Protein AF-A0A6P1YT64-F1 (afdb_monomer)

Secondary structure (DSSP, 8-state):
--HHHHHHHHHHHHHHHHHHHHTT-TTHHHHHHHHHHHHHHHHHHHHHHHHHHHHTT-GGGSHHHHHHHHHHHHHHHHHHHT-

Nearest PDB structures (foldseek):
  7dr6-assembly1_C  TM=5.470E-01  e=8.108E+00  Homo sapiens

Structure (mmCIF, N/CA/C/O backbone):
data_AF-A0A6P1YT64-F1
#
_entry.id   AF-A0A6P1YT64-F1
#
loop_
_atom_site.group_PDB
_atom_site.id
_atom_site.type_symbol
_atom_site.label_atom_id
_atom_site.label_alt_id
_atom_site.label_comp_id
_atom_site.label_asym_id
_atom_site.label_entity_id
_atom_site.label_seq_id
_atom_site.pdbx_PDB_ins_code
_atom_site.Cartn_x
_atom_site.Cartn_y
_atom_site.Cartn_z
_atom_site.occupancy
_atom_site.B_iso_or_equiv
_atom_site.auth_seq_id
_atom_site.auth_comp_id
_atom_site.auth_asym_id
_atom_site.auth_atom_id
_atom_site.pdbx_PDB_model_num
ATOM 1 N N . MET A 1 1 ? -15.289 -2.650 -0.389 1.00 67.12 1 MET A N 1
ATOM 2 C CA . MET A 1 1 ? -14.338 -3.475 -1.177 1.00 67.12 1 MET A CA 1
ATOM 3 C C . MET A 1 1 ? -13.909 -4.621 -0.282 1.00 67.12 1 MET A C 1
ATOM 5 O O . MET A 1 1 ? -13.536 -4.335 0.845 1.00 67.12 1 MET A O 1
ATOM 9 N N . SER A 1 2 ? -14.044 -5.877 -0.714 1.00 83.50 2 SER A N 1
ATOM 10 C CA . SER A 1 2 ? -13.656 -7.030 0.111 1.00 83.50 2 SER A CA 1
ATOM 11 C C . SER A 1 2 ? -12.135 -7.219 0.122 1.00 83.50 2 SER A C 1
ATOM 13 O O . SER A 1 2 ? -11.464 -6.868 -0.853 1.00 83.50 2 SER A O 1
ATOM 15 N N . MET A 1 3 ? -11.601 -7.807 1.198 1.00 84.88 3 MET A N 1
ATOM 16 C CA . MET A 1 3 ? -10.176 -8.156 1.304 1.00 84.88 3 MET A CA 1
ATOM 17 C C . MET A 1 3 ? -9.724 -9.079 0.168 1.00 84.88 3 MET A C 1
ATOM 19 O O . MET A 1 3 ? -8.665 -8.859 -0.409 1.00 84.88 3 MET A O 1
ATOM 23 N N . ALA A 1 4 ? -10.562 -10.040 -0.232 1.00 88.50 4 ALA A N 1
ATOM 24 C CA . ALA A 1 4 ? -10.277 -10.922 -1.363 1.00 88.50 4 ALA A CA 1
ATOM 25 C C . ALA A 1 4 ? -10.055 -10.139 -2.671 1.00 88.50 4 ALA A C 1
ATOM 27 O O . ALA A 1 4 ? -9.083 -10.371 -3.388 1.00 88.50 4 ALA A O 1
ATOM 28 N N . ARG A 1 5 ? -10.909 -9.146 -2.960 1.00 86.56 5 ARG A N 1
ATOM 29 C CA . ARG A 1 5 ? -10.763 -8.309 -4.159 1.00 86.56 5 ARG A CA 1
ATOM 30 C C . ARG A 1 5 ? -9.529 -7.411 -4.089 1.00 86.56 5 ARG A C 1
ATOM 32 O O . ARG A 1 5 ? -8.881 -7.208 -5.108 1.00 86.56 5 ARG A O 1
ATOM 39 N N . LEU A 1 6 ? -9.196 -6.897 -2.904 1.00 88.62 6 LEU A N 1
ATOM 40 C CA . LEU A 1 6 ? -7.946 -6.167 -2.680 1.00 88.62 6 LEU A CA 1
ATOM 41 C C . LEU A 1 6 ? -6.725 -7.055 -2.936 1.00 88.62 6 LEU A C 1
ATOM 43 O O . LEU A 1 6 ? -5.797 -6.614 -3.610 1.00 88.62 6 LEU A O 1
ATOM 47 N N . GLY A 1 7 ? -6.747 -8.297 -2.454 1.00 88.81 7 GLY A N 1
ATOM 48 C CA . GLY A 1 7 ? -5.705 -9.287 -2.715 1.00 88.81 7 GLY A CA 1
ATOM 49 C C . GLY A 1 7 ? -5.498 -9.514 -4.212 1.00 88.81 7 GLY A C 1
ATOM 50 O O . GLY A 1 7 ? -4.387 -9.345 -4.704 1.00 88.81 7 GLY A O 1
ATOM 51 N N . LEU A 1 8 ? -6.573 -9.787 -4.957 1.00 89.88 8 LEU A N 1
ATOM 52 C CA . LEU A 1 8 ? -6.510 -9.975 -6.412 1.00 89.88 8 LEU A CA 1
ATOM 53 C C . LEU A 1 8 ? -5.993 -8.733 -7.151 1.00 89.88 8 LEU A C 1
ATOM 55 O O . LEU A 1 8 ? -5.101 -8.843 -7.989 1.00 89.88 8 LEU A O 1
ATOM 59 N N . ASP A 1 9 ? -6.506 -7.543 -6.822 1.00 88.81 9 ASP A N 1
ATOM 60 C CA . ASP A 1 9 ? -6.033 -6.291 -7.427 1.00 88.81 9 ASP A CA 1
ATOM 61 C C . ASP A 1 9 ? -4.539 -6.051 -7.127 1.00 88.81 9 ASP A C 1
ATOM 63 O O . ASP A 1 9 ? -3.816 -5.520 -7.970 1.00 88.81 9 ASP A O 1
ATOM 67 N N . SER A 1 10 ? -4.063 -6.479 -5.954 1.00 89.56 10 SER A N 1
ATOM 68 C CA . SER A 1 10 ? -2.654 -6.374 -5.562 1.00 89.56 10 SER A CA 1
ATOM 69 C C . SER A 1 10 ? -1.769 -7.339 -6.354 1.00 89.56 10 SER A C 1
ATOM 71 O O . SER A 1 10 ? -0.700 -6.935 -6.804 1.00 89.56 10 SER A O 1
ATOM 73 N N . GLN A 1 11 ? -2.228 -8.575 -6.591 1.00 92.38 11 GLN A N 1
ATOM 74 C CA . GLN A 1 11 ? -1.503 -9.556 -7.409 1.00 92.38 11 GLN A CA 1
ATOM 75 C C . GLN A 1 11 ? -1.319 -9.075 -8.853 1.00 92.38 11 GLN A C 1
ATOM 77 O O . GLN A 1 11 ? -0.223 -9.177 -9.396 1.00 92.38 11 GLN A O 1
ATOM 82 N N . VAL A 1 12 ? -2.345 -8.456 -9.449 1.00 90.50 12 VAL A N 1
ATOM 83 C CA . VAL A 1 12 ? -2.238 -7.861 -10.796 1.00 90.50 12 VAL A CA 1
ATOM 84 C C . VAL A 1 12 ? -1.173 -6.762 -10.834 1.00 90.50 12 VAL A C 1
ATOM 86 O O . VAL A 1 12 ? -0.351 -6.721 -11.744 1.00 90.50 12 VAL A O 1
ATOM 89 N N . VAL A 1 13 ? -1.151 -5.884 -9.828 1.00 89.19 13 VAL A N 1
ATOM 90 C CA . VAL A 1 13 ? -0.152 -4.808 -9.735 1.00 89.19 13 VAL A CA 1
ATOM 91 C C . VAL A 1 13 ? 1.272 -5.363 -9.601 1.00 89.19 13 VAL A C 1
ATOM 93 O O . VAL A 1 13 ? 2.199 -4.805 -10.185 1.00 89.19 13 VAL A O 1
ATOM 96 N N . ILE A 1 14 ? 1.461 -6.446 -8.843 1.00 88.56 14 ILE A N 1
ATOM 97 C CA . ILE A 1 14 ? 2.764 -7.110 -8.699 1.00 88.56 14 ILE A CA 1
ATOM 98 C C . ILE A 1 14 ? 3.194 -7.736 -10.029 1.00 88.56 14 ILE A C 1
ATOM 100 O O . ILE A 1 14 ? 4.315 -7.491 -10.475 1.00 88.56 14 ILE A O 1
ATOM 104 N N . ALA A 1 15 ? 2.302 -8.481 -10.685 1.00 89.12 15 ALA A N 1
ATOM 105 C CA . ALA A 1 15 ? 2.582 -9.133 -11.961 1.00 89.12 15 ALA A CA 1
ATOM 106 C C . ALA A 1 15 ? 3.002 -8.128 -13.048 1.00 89.12 15 ALA A C 1
ATOM 108 O O . ALA A 1 15 ? 4.011 -8.334 -13.721 1.00 89.12 15 ALA A O 1
ATOM 109 N N . GLU A 1 16 ? 2.300 -6.997 -13.167 1.00 88.06 16 GLU A N 1
ATOM 110 C CA . GLU A 1 16 ? 2.647 -5.944 -14.131 1.00 88.06 16 GLU A CA 1
ATOM 111 C C . GLU A 1 16 ? 4.032 -5.340 -13.881 1.00 88.06 16 GLU A C 1
ATOM 113 O O . GLU A 1 16 ? 4.800 -5.104 -14.814 1.00 88.06 16 GLU A O 1
ATOM 118 N N . ARG A 1 17 ? 4.399 -5.122 -12.615 1.00 84.50 17 ARG A N 1
ATOM 119 C CA . ARG A 1 17 ? 5.729 -4.600 -12.266 1.00 84.50 17 ARG A CA 1
ATOM 120 C C . ARG A 1 17 ? 6.832 -5.594 -12.601 1.00 84.50 17 ARG A C 1
ATOM 122 O O . ARG A 1 17 ? 7.852 -5.187 -13.150 1.00 84.50 17 ARG A O 1
ATOM 129 N N . MET A 1 18 ? 6.610 -6.878 -12.326 1.00 84.50 18 MET A N 1
ATOM 130 C CA . MET A 1 18 ? 7.540 -7.940 -12.717 1.00 84.50 18 MET A CA 1
ATOM 131 C C . MET A 1 18 ? 7.688 -8.018 -14.241 1.00 84.50 18 MET A C 1
ATOM 133 O O . MET A 1 18 ? 8.805 -8.128 -14.737 1.00 84.50 18 MET A O 1
ATOM 137 N N . SER A 1 19 ? 6.590 -7.878 -14.991 1.00 85.75 19 SER A N 1
ATOM 138 C CA . SER A 1 19 ? 6.616 -7.826 -16.459 1.00 85.75 19 SER A CA 1
ATOM 139 C C . SER A 1 19 ? 7.404 -6.626 -16.996 1.00 85.75 19 SER A C 1
ATOM 141 O O . SER A 1 19 ? 8.203 -6.774 -17.919 1.00 85.75 19 SER A O 1
ATOM 143 N N . ARG A 1 20 ? 7.205 -5.426 -16.434 1.00 84.69 20 ARG A N 1
ATOM 144 C CA . ARG A 1 20 ? 7.956 -4.219 -16.829 1.00 84.69 20 ARG A CA 1
ATOM 145 C C . ARG A 1 20 ? 9.447 -4.350 -16.520 1.00 84.69 20 ARG A C 1
ATOM 147 O O . ARG A 1 20 ? 10.270 -4.019 -17.368 1.00 84.69 20 ARG A O 1
ATOM 154 N N . LEU A 1 21 ? 9.791 -4.908 -15.357 1.00 81.12 21 LEU A N 1
ATOM 155 C CA . LEU A 1 21 ? 11.178 -5.187 -14.986 1.00 81.12 21 LEU A CA 1
ATOM 156 C C . LEU A 1 21 ? 11.833 -6.182 -15.955 1.00 81.12 21 LEU A C 1
ATOM 158 O O . LEU A 1 21 ? 12.925 -5.920 -16.448 1.00 81.12 21 LEU A O 1
ATOM 162 N N . ALA A 1 22 ? 11.150 -7.285 -16.276 1.00 85.19 22 ALA A N 1
ATOM 163 C CA . ALA A 1 22 ? 11.649 -8.292 -17.213 1.00 85.19 22 ALA A CA 1
ATOM 164 C C . ALA A 1 22 ? 11.870 -7.735 -18.632 1.00 85.19 22 ALA A C 1
ATOM 166 O O . ALA A 1 22 ? 12.736 -8.218 -19.355 1.00 85.19 22 ALA A O 1
ATOM 167 N N . ARG A 1 23 ? 11.114 -6.701 -19.022 1.00 86.38 23 ARG A N 1
ATOM 168 C CA . ARG A 1 23 ? 11.271 -5.989 -20.299 1.00 86.38 23 ARG A CA 1
ATOM 169 C C . ARG A 1 23 ? 12.367 -4.916 -20.288 1.00 86.38 23 ARG A C 1
ATOM 171 O O . ARG A 1 23 ? 12.580 -4.285 -21.318 1.00 86.38 23 ARG A O 1
ATOM 178 N N . GLY A 1 24 ? 13.047 -4.695 -19.160 1.00 79.62 24 GLY A N 1
ATOM 179 C CA . GLY A 1 24 ? 14.088 -3.670 -19.039 1.00 79.62 24 GLY A CA 1
ATOM 180 C C . GLY A 1 24 ? 13.552 -2.235 -19.106 1.00 79.62 24 GLY A C 1
ATOM 181 O O . GLY A 1 24 ? 14.258 -1.339 -19.563 1.00 79.62 24 GLY A O 1
ATOM 182 N N . ASP A 1 25 ? 12.301 -2.009 -18.691 1.00 80.88 25 ASP A N 1
ATOM 183 C CA . ASP A 1 25 ? 11.643 -0.700 -18.767 1.00 80.88 25 ASP A CA 1
ATOM 184 C C . ASP A 1 25 ? 12.334 0.342 -17.860 1.00 80.88 25 ASP A C 1
ATOM 186 O O . ASP A 1 25 ? 12.206 0.305 -16.634 1.00 80.88 25 ASP A O 1
ATOM 190 N N . PHE A 1 26 ? 13.035 1.312 -18.459 1.00 68.94 26 PHE A N 1
ATOM 191 C CA . PHE A 1 26 ? 13.696 2.419 -17.750 1.00 68.94 26 PHE A CA 1
ATOM 192 C C . PHE A 1 26 ? 12.720 3.306 -16.957 1.00 68.94 26 PHE A C 1
ATOM 194 O O . PHE A 1 26 ? 13.117 3.922 -15.963 1.00 68.94 26 PHE A O 1
ATOM 201 N N . ALA A 1 27 ? 11.431 3.342 -17.321 1.00 74.69 27 ALA A N 1
ATOM 202 C CA . ALA A 1 27 ? 10.418 4.075 -16.560 1.00 74.69 27 ALA A CA 1
ATOM 203 C C . ALA A 1 27 ? 10.138 3.446 -15.180 1.00 74.69 27 ALA A C 1
ATOM 205 O O . ALA A 1 27 ? 9.517 4.084 -14.322 1.00 74.69 27 ALA A O 1
ATOM 206 N N . ALA A 1 28 ? 10.640 2.230 -14.920 1.00 71.94 28 ALA A N 1
ATOM 207 C CA . ALA A 1 28 ? 10.504 1.551 -13.636 1.00 71.94 28 ALA A CA 1
ATOM 208 C C . ALA A 1 28 ? 11.100 2.351 -12.466 1.00 71.94 28 ALA A C 1
ATOM 210 O O . ALA A 1 28 ? 10.550 2.303 -11.367 1.00 71.94 28 ALA A O 1
ATOM 211 N N . GLY A 1 29 ? 12.170 3.127 -12.685 1.00 76.44 29 GLY A N 1
ATOM 212 C CA . GLY A 1 29 ? 12.773 3.965 -11.640 1.00 76.44 29 GLY A CA 1
ATOM 213 C C . GLY A 1 29 ? 11.858 5.111 -11.194 1.00 76.44 29 GLY A C 1
ATOM 214 O O . GLY A 1 29 ? 11.628 5.305 -9.999 1.00 76.44 29 GLY A O 1
ATOM 215 N N . VAL A 1 30 ? 11.265 5.827 -12.154 1.00 82.19 30 VAL A N 1
ATOM 216 C CA . VAL A 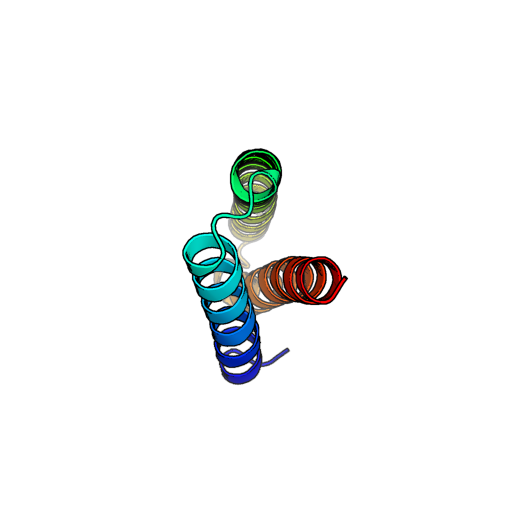1 30 ? 10.305 6.914 -11.888 1.00 82.19 30 VAL A CA 1
ATOM 217 C C . VAL A 1 30 ? 9.057 6.372 -11.191 1.00 82.19 30 VAL A C 1
ATOM 219 O O . VAL A 1 30 ? 8.588 6.950 -10.206 1.00 82.19 30 VAL A O 1
ATOM 222 N N . GLU A 1 31 ? 8.542 5.229 -11.650 1.00 79.31 31 GLU A N 1
ATOM 223 C CA . GLU A 1 31 ? 7.410 4.581 -10.990 1.00 79.31 31 GLU A CA 1
ATOM 224 C C . GLU A 1 31 ? 7.788 4.102 -9.580 1.00 79.31 31 GLU A C 1
ATOM 226 O O . GLU A 1 31 ? 6.991 4.263 -8.659 1.00 79.31 31 GLU A O 1
ATOM 231 N N . ALA A 1 32 ? 9.003 3.593 -9.354 1.00 80.31 32 ALA A N 1
ATOM 232 C CA . ALA A 1 32 ? 9.457 3.174 -8.029 1.00 80.31 32 ALA A CA 1
ATOM 233 C C . ALA A 1 32 ? 9.479 4.323 -7.016 1.00 80.31 32 ALA A C 1
ATOM 235 O O . ALA A 1 32 ? 8.941 4.170 -5.916 1.00 80.31 32 ALA A O 1
ATOM 236 N N . VAL A 1 33 ? 10.010 5.488 -7.397 1.00 87.06 33 VAL A N 1
ATOM 237 C CA . VAL A 1 33 ? 9.978 6.688 -6.546 1.00 87.06 33 VAL A CA 1
ATOM 238 C C . VAL A 1 33 ? 8.534 7.074 -6.232 1.00 87.06 33 VAL A C 1
ATOM 240 O O . VAL A 1 33 ? 8.165 7.200 -5.062 1.00 87.06 33 VAL A O 1
ATOM 243 N N . ARG A 1 34 ? 7.676 7.155 -7.259 1.00 87.06 34 ARG A N 1
ATOM 244 C CA . ARG A 1 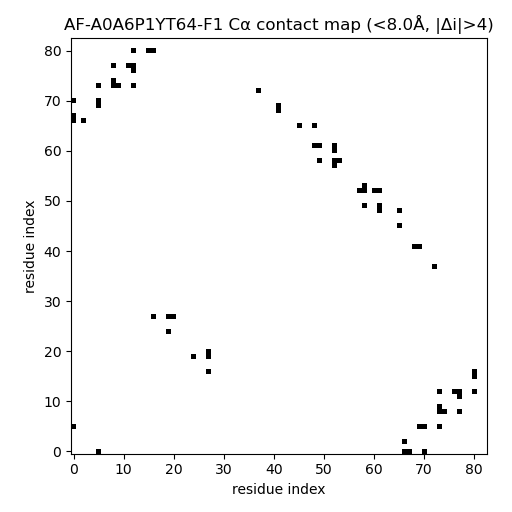34 ? 6.252 7.473 -7.089 1.00 87.06 34 ARG A CA 1
ATOM 245 C C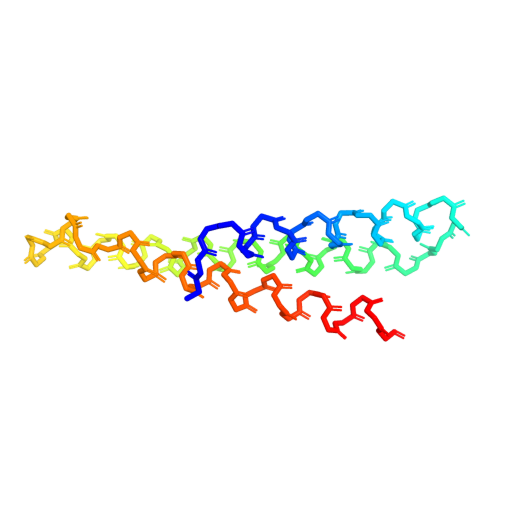 . ARG A 1 34 ? 5.555 6.500 -6.138 1.00 87.06 34 ARG A C 1
ATOM 247 O O . ARG A 1 34 ? 4.783 6.919 -5.277 1.00 87.06 34 ARG A O 1
ATOM 254 N N . MET A 1 35 ? 5.831 5.206 -6.263 1.00 83.75 35 MET A N 1
ATOM 255 C CA . MET A 1 35 ? 5.264 4.177 -5.397 1.00 83.75 35 MET A CA 1
ATOM 256 C C . MET A 1 35 ? 5.675 4.328 -3.935 1.00 83.75 35 MET A C 1
ATOM 258 O O . MET A 1 35 ? 4.881 3.996 -3.055 1.00 83.75 35 MET A O 1
ATOM 262 N N . VAL A 1 36 ? 6.925 4.704 -3.662 1.00 88.50 36 VAL A N 1
ATOM 263 C CA . VAL A 1 36 ? 7.401 4.920 -2.290 1.00 88.50 36 VAL A CA 1
ATOM 264 C C . VAL A 1 36 ? 6.680 6.125 -1.700 1.00 88.50 36 VAL A C 1
ATOM 266 O O . VAL A 1 36 ? 6.080 5.998 -0.635 1.00 88.50 36 VAL A O 1
ATOM 269 N N . THR A 1 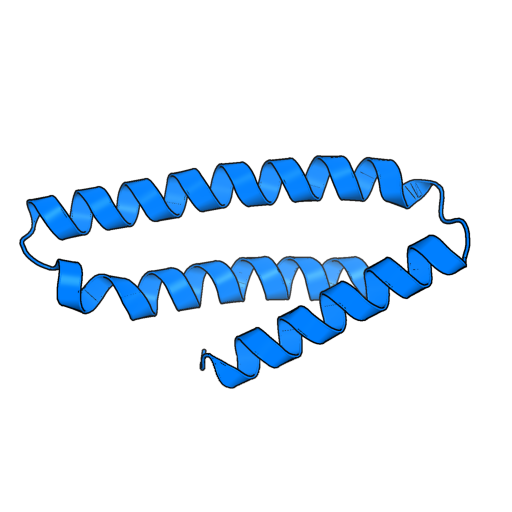37 ? 6.607 7.238 -2.435 1.00 90.81 37 THR A N 1
ATOM 270 C CA . THR A 1 37 ? 5.853 8.429 -2.021 1.00 90.81 37 THR A CA 1
ATOM 271 C C . THR A 1 37 ? 4.385 8.104 -1.733 1.00 90.81 37 THR A C 1
ATOM 273 O O . THR A 1 37 ? 3.861 8.474 -0.683 1.00 90.81 37 THR A O 1
ATOM 276 N N . GLU A 1 38 ? 3.718 7.354 -2.617 1.00 91.00 38 GLU A N 1
ATOM 277 C CA . GLU A 1 38 ? 2.326 6.933 -2.420 1.00 91.00 38 GLU A CA 1
ATOM 278 C C . GLU A 1 38 ? 2.149 6.075 -1.152 1.00 91.00 38 GLU A C 1
ATOM 280 O O . GLU A 1 38 ? 1.156 6.249 -0.438 1.00 91.00 38 GLU A O 1
ATOM 285 N N . LYS A 1 39 ? 3.097 5.178 -0.838 1.00 91.19 39 LYS A N 1
ATOM 286 C CA . LYS A 1 39 ? 3.064 4.370 0.395 1.00 91.19 39 LYS A CA 1
ATOM 287 C C . LYS A 1 39 ? 3.260 5.230 1.641 1.00 91.19 39 LYS A C 1
ATOM 289 O O . LYS A 1 39 ? 2.483 5.081 2.579 1.00 91.19 39 LYS A O 1
ATOM 294 N N . THR A 1 40 ? 4.222 6.151 1.638 1.00 93.44 40 THR A N 1
ATOM 295 C CA . THR A 1 40 ? 4.494 7.042 2.778 1.00 93.44 40 THR A CA 1
ATOM 296 C C . THR A 1 40 ? 3.304 7.952 3.078 1.00 93.44 40 THR A C 1
ATOM 298 O O . THR A 1 40 ? 2.893 8.071 4.230 1.00 93.44 40 THR A O 1
ATOM 301 N N . ILE A 1 41 ? 2.677 8.524 2.045 1.00 94.44 41 ILE A N 1
ATOM 302 C CA . ILE A 1 41 ? 1.452 9.322 2.206 1.00 94.44 41 ILE A CA 1
ATOM 303 C C . ILE A 1 41 ? 0.321 8.457 2.777 1.00 94.44 41 ILE A C 1
ATOM 305 O O . ILE A 1 41 ? -0.359 8.859 3.717 1.00 94.44 41 ILE A O 1
ATOM 309 N N . THR A 1 42 ? 0.140 7.244 2.246 1.00 94.50 42 THR A N 1
ATOM 310 C CA . THR A 1 42 ? -0.907 6.326 2.725 1.00 94.50 42 THR A CA 1
ATOM 311 C C . THR A 1 42 ? -0.678 5.919 4.182 1.00 94.50 42 THR A C 1
ATOM 313 O O . THR A 1 42 ? -1.642 5.832 4.935 1.00 94.50 42 THR A O 1
ATOM 316 N N . LEU A 1 43 ? 0.574 5.722 4.603 1.00 93.88 43 LEU A N 1
ATOM 317 C CA . LEU A 1 43 ? 0.920 5.454 5.999 1.00 93.88 43 LEU A CA 1
ATOM 318 C C . LEU A 1 43 ? 0.500 6.614 6.913 1.00 93.88 43 LEU A C 1
ATOM 320 O O . LEU A 1 43 ? -0.125 6.378 7.945 1.00 93.88 43 LEU A O 1
ATOM 324 N N . GLY A 1 44 ? 0.767 7.859 6.507 1.00 95.12 44 GLY A N 1
ATOM 325 C CA . GLY A 1 44 ? 0.297 9.047 7.224 1.00 95.12 44 GLY A CA 1
ATOM 326 C C . GLY A 1 44 ? -1.231 9.104 7.338 1.00 95.12 44 GLY A C 1
ATOM 327 O O . GLY A 1 44 ? -1.762 9.314 8.427 1.00 95.12 44 GLY A O 1
ATOM 328 N N . GLU A 1 45 ? -1.949 8.835 6.242 1.00 95.56 45 GLU A N 1
ATOM 329 C CA . GLU A 1 45 ? -3.419 8.779 6.234 1.00 95.56 45 GLU A CA 1
ATOM 330 C C . GLU A 1 45 ? -3.970 7.681 7.164 1.00 95.56 45 GLU A C 1
ATOM 332 O O . GLU A 1 45 ? -4.983 7.888 7.834 1.00 95.56 45 GLU A O 1
ATOM 337 N N . VAL A 1 46 ? -3.322 6.512 7.211 1.00 95.88 46 VAL A N 1
ATOM 338 C CA . VAL A 1 46 ? -3.698 5.414 8.114 1.00 95.88 46 VAL A CA 1
ATOM 339 C C . VAL A 1 46 ? -3.458 5.805 9.569 1.00 95.88 46 VAL A C 1
ATOM 341 O O . VAL A 1 46 ? -4.360 5.636 10.387 1.00 95.88 46 VAL A O 1
ATOM 344 N N . ASN A 1 47 ? -2.297 6.378 9.892 1.00 96.06 47 ASN A N 1
ATOM 345 C CA . ASN A 1 47 ? -1.981 6.812 11.252 1.00 96.06 47 ASN A CA 1
ATOM 346 C C . ASN A 1 47 ? -2.954 7.887 11.744 1.00 96.06 47 ASN A C 1
ATOM 348 O O . ASN A 1 47 ? -3.453 7.785 12.860 1.00 96.06 47 ASN A O 1
ATOM 352 N N . ALA A 1 48 ? -3.302 8.863 10.902 1.00 95.81 48 ALA A N 1
ATOM 353 C CA . ALA A 1 48 ? 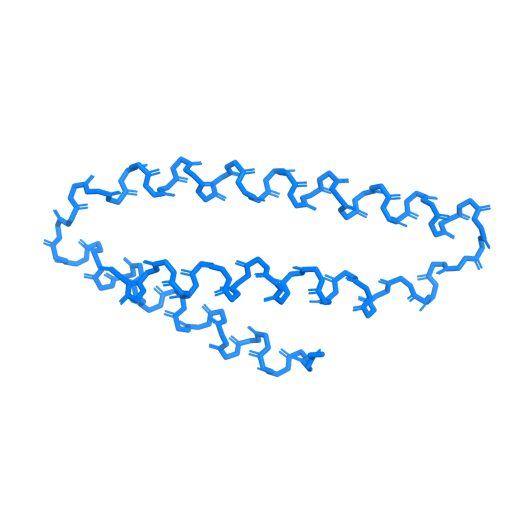-4.297 9.875 11.245 1.00 95.81 48 ALA A CA 1
ATOM 354 C C . ALA A 1 48 ? -5.668 9.252 11.575 1.00 95.81 48 ALA A C 1
ATOM 356 O O . ALA A 1 48 ?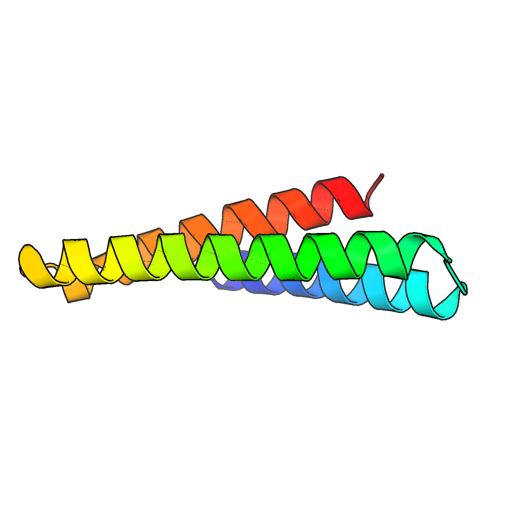 -6.304 9.631 12.559 1.00 95.81 48 ALA A O 1
ATOM 357 N N . ARG A 1 49 ? -6.108 8.250 10.796 1.00 95.75 49 ARG A N 1
ATOM 358 C CA . ARG A 1 49 ? -7.355 7.507 11.061 1.00 95.75 49 ARG A CA 1
ATOM 359 C C . ARG A 1 49 ? -7.277 6.694 12.348 1.00 95.75 49 ARG A C 1
ATOM 361 O O . ARG A 1 49 ? -8.245 6.677 13.098 1.00 95.75 49 ARG A O 1
ATOM 368 N N . LEU A 1 50 ? -6.146 6.040 12.613 1.00 96.12 50 LEU A N 1
ATOM 369 C CA . LEU A 1 50 ? -5.931 5.265 13.836 1.00 96.12 50 LEU A CA 1
ATOM 370 C C . LEU A 1 50 ? -5.949 6.155 15.078 1.00 96.12 50 LEU A C 1
ATOM 372 O O . LEU A 1 50 ? -6.658 5.841 16.027 1.00 96.12 50 LEU A O 1
ATOM 376 N N . VAL A 1 51 ? -5.231 7.281 15.055 1.00 97.06 51 VAL A N 1
ATOM 377 C CA . VAL A 1 51 ? -5.225 8.255 16.156 1.00 97.06 51 VAL A CA 1
ATOM 378 C C . VAL A 1 51 ? -6.632 8.799 16.383 1.00 97.06 51 VAL A C 1
ATOM 380 O O . VAL A 1 51 ? -7.123 8.751 17.505 1.00 97.06 51 VAL A O 1
ATOM 383 N N . SER A 1 52 ? -7.320 9.226 15.321 1.00 96.31 52 SER A N 1
ATOM 384 C CA . SER A 1 52 ? -8.704 9.702 15.416 1.00 96.31 52 SER A CA 1
ATOM 385 C C . SER A 1 52 ? -9.657 8.629 15.960 1.00 96.31 52 SER A C 1
ATOM 387 O O . SER A 1 52 ? -10.528 8.919 16.778 1.00 96.31 52 SER A O 1
ATOM 389 N N . ALA A 1 53 ? -9.502 7.370 15.550 1.00 96.38 53 ALA A N 1
ATOM 390 C CA . ALA A 1 53 ? -10.307 6.273 16.074 1.00 96.38 53 ALA A CA 1
ATOM 391 C C . ALA A 1 53 ? -10.003 6.000 17.554 1.00 96.38 53 ALA A C 1
ATOM 393 O O . ALA A 1 53 ? -10.934 5.773 18.324 1.00 96.38 53 ALA A O 1
ATOM 394 N N . ALA A 1 54 ? -8.734 6.067 17.966 1.00 96.50 54 ALA A N 1
ATOM 395 C CA . ALA A 1 54 ? -8.316 5.896 19.355 1.00 96.50 54 ALA A CA 1
ATOM 396 C C . ALA A 1 54 ? -8.900 6.982 20.263 1.00 96.50 54 ALA A C 1
ATOM 398 O O . ALA A 1 54 ? -9.527 6.655 21.268 1.00 96.50 54 ALA A O 1
ATOM 399 N N . THR A 1 55 ? -8.785 8.257 19.878 1.00 97.44 55 THR A N 1
ATOM 400 C CA . THR A 1 55 ? -9.318 9.381 20.666 1.00 97.44 55 THR A CA 1
ATOM 401 C C . THR A 1 55 ? -10.837 9.334 20.809 1.00 97.44 55 THR A C 1
ATOM 403 O O . THR A 1 55 ? -11.377 9.849 21.779 1.00 97.44 55 THR A O 1
ATOM 406 N N . ASN A 1 56 ? -11.527 8.705 19.856 1.00 96.12 56 ASN A N 1
ATOM 407 C CA . ASN A 1 56 ? -12.979 8.553 19.864 1.00 96.12 56 ASN A CA 1
ATOM 408 C C . ASN A 1 56 ? -13.458 7.199 20.424 1.00 96.12 56 ASN A C 1
ATOM 410 O O . ASN A 1 56 ? -14.655 6.927 20.372 1.00 96.12 56 ASN A O 1
ATOM 414 N N . GLY A 1 57 ? -12.561 6.324 20.901 1.00 96.06 57 GLY A N 1
ATOM 415 C CA . GLY A 1 57 ? -12.927 4.996 21.415 1.00 96.06 57 GLY A CA 1
ATOM 416 C C . GLY A 1 57 ? -13.518 4.046 20.361 1.00 96.06 57 GLY A C 1
ATOM 417 O O . GLY A 1 57 ? -14.372 3.227 20.679 1.00 96.06 57 GLY A O 1
ATOM 418 N N . 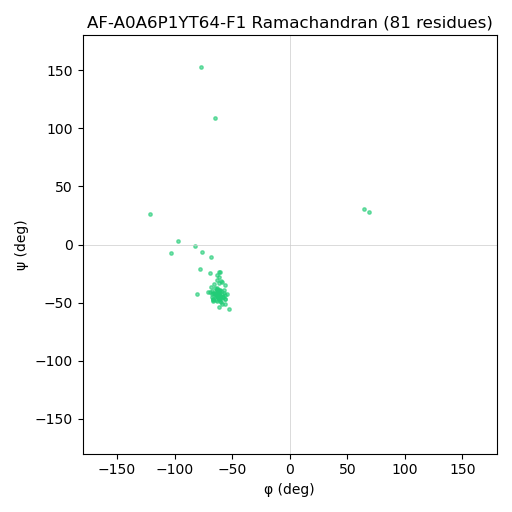ARG A 1 58 ? -13.108 4.173 19.090 1.00 95.75 58 ARG A N 1
ATOM 419 C CA . ARG A 1 58 ? -13.661 3.454 17.920 1.00 95.75 58 ARG A CA 1
ATOM 420 C C . ARG A 1 58 ? -12.626 2.617 17.160 1.00 95.75 58 ARG A C 1
ATOM 422 O O . ARG A 1 58 ? -12.759 2.406 15.952 1.00 95.75 58 ARG A O 1
ATOM 429 N N . LEU A 1 59 ? -11.564 2.172 17.833 1.00 94.06 59 LEU A N 1
ATOM 430 C CA . LEU A 1 59 ? -10.492 1.381 17.209 1.00 94.06 59 LEU A CA 1
ATOM 431 C C . LEU A 1 59 ? -10.992 0.067 16.595 1.00 94.06 59 LEU A C 1
ATOM 433 O O . LEU A 1 59 ? -10.489 -0.354 15.559 1.00 94.06 59 LEU A O 1
ATOM 437 N N . ASP A 1 60 ? -12.027 -0.535 17.172 1.00 93.69 60 ASP A N 1
ATOM 438 C CA . ASP A 1 60 ? -12.708 -1.729 16.661 1.00 93.69 60 ASP A CA 1
ATOM 439 C C . ASP A 1 60 ? -13.347 -1.519 15.272 1.00 93.69 60 ASP A C 1
ATOM 441 O O . ASP A 1 60 ? -13.517 -2.468 14.508 1.00 93.69 60 ASP A O 1
ATOM 445 N N . LYS A 1 61 ? -13.664 -0.269 14.906 1.00 92.50 61 LYS A N 1
ATOM 446 C CA . LYS A 1 61 ? -14.404 0.083 13.679 1.00 92.50 61 LYS A CA 1
ATOM 447 C C . LYS A 1 61 ? -13.533 0.643 12.555 1.00 92.50 61 LYS A C 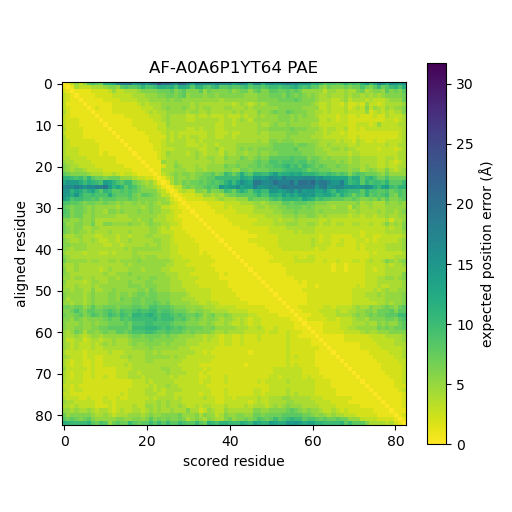1
ATOM 449 O O . LYS A 1 61 ? -14.029 0.816 11.444 1.00 92.50 61 LYS A O 1
ATOM 454 N N . VAL A 1 62 ? -12.250 0.916 12.799 1.00 95.06 62 VAL A N 1
ATOM 455 C CA . VAL A 1 62 ? -11.370 1.600 11.826 1.00 95.06 62 VAL A CA 1
ATOM 456 C C . VAL A 1 62 ? -10.863 0.681 10.703 1.00 95.06 62 VAL A C 1
ATOM 458 O O . VAL A 1 62 ? -10.503 1.145 9.619 1.00 95.06 62 VAL A O 1
ATOM 461 N N . GLY A 1 63 ? -10.874 -0.638 10.923 1.00 92.50 63 GLY A N 1
ATOM 462 C CA . GLY A 1 63 ? -10.363 -1.636 9.976 1.00 92.50 63 GLY A CA 1
ATOM 463 C C . GLY A 1 63 ? -10.948 -1.514 8.558 1.00 92.50 63 GLY A C 1
ATOM 464 O O . GLY A 1 63 ? -10.183 -1.344 7.605 1.00 92.50 63 GLY A O 1
ATOM 465 N N . PRO A 1 64 ? -12.284 -1.535 8.375 1.00 92.31 64 PRO A N 1
ATOM 466 C CA . PRO A 1 64 ? -12.912 -1.396 7.059 1.00 92.31 64 PRO A CA 1
ATOM 467 C C . PRO A 1 64 ? -12.524 -0.116 6.306 1.00 92.31 64 PRO A C 1
ATOM 469 O O . PRO A 1 64 ? -12.383 -0.132 5.080 1.00 92.31 64 PRO A O 1
ATOM 472 N N . GLU A 1 65 ? -12.314 0.992 7.018 1.00 91.75 65 GLU A N 1
ATOM 473 C CA . GLU A 1 65 ? -11.907 2.261 6.415 1.00 91.75 65 GLU A CA 1
ATOM 474 C C . GLU A 1 65 ? -10.476 2.213 5.877 1.00 91.75 65 GLU A C 1
ATOM 476 O O . GLU A 1 65 ? -10.209 2.708 4.775 1.00 91.75 65 GLU A O 1
ATOM 481 N N . ILE A 1 66 ? -9.571 1.579 6.626 1.00 93.19 66 ILE A N 1
ATOM 482 C CA . ILE A 1 66 ? -8.187 1.335 6.208 1.00 93.19 66 ILE A CA 1
ATOM 483 C C . ILE A 1 66 ? -8.172 0.440 4.962 1.00 93.19 66 ILE A C 1
ATOM 485 O O . ILE A 1 66 ? -7.509 0.761 3.975 1.00 93.19 66 ILE A O 1
ATOM 489 N N . VAL A 1 67 ? -8.971 -0.631 4.942 1.00 92.50 67 VAL A N 1
ATOM 490 C CA . VAL A 1 67 ? -9.098 -1.515 3.768 1.00 92.50 67 VAL A CA 1
ATOM 491 C C . VAL A 1 67 ? -9.618 -0.758 2.550 1.00 92.50 67 VAL A C 1
ATOM 493 O O . VAL A 1 67 ? -9.092 -0.907 1.444 1.00 92.5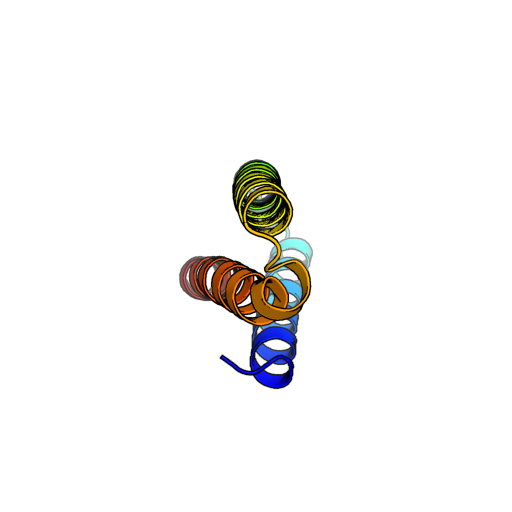0 67 VAL A O 1
ATOM 496 N N . ALA A 1 68 ? -10.635 0.089 2.729 1.00 92.06 68 ALA A N 1
ATOM 497 C CA . ALA A 1 68 ? -11.168 0.912 1.652 1.00 92.06 68 ALA A CA 1
ATOM 498 C C . ALA A 1 68 ? -10.122 1.903 1.116 1.00 92.06 68 ALA A C 1
ATOM 500 O O . ALA A 1 68 ? -10.053 2.124 -0.096 1.00 92.06 68 ALA A O 1
ATOM 501 N N . LEU A 1 69 ? -9.299 2.479 1.998 1.00 93.19 69 LEU A N 1
ATOM 502 C CA . LEU A 1 69 ? -8.188 3.346 1.620 1.00 93.19 69 LEU A CA 1
ATOM 503 C C . LEU A 1 69 ? -7.157 2.605 0.760 1.00 93.19 69 LEU A C 1
ATOM 505 O O . LEU A 1 69 ? -6.889 3.044 -0.362 1.00 93.19 69 LEU A O 1
ATOM 509 N N . TYR A 1 70 ? -6.653 1.459 1.223 1.00 91.81 70 TYR A N 1
ATOM 510 C CA . TYR A 1 70 ? -5.729 0.634 0.440 1.00 91.81 70 TYR A CA 1
ATOM 511 C C . TYR A 1 70 ? -6.334 0.224 -0.907 1.00 91.81 70 TYR A C 1
ATOM 513 O O . TYR A 1 70 ? -5.685 0.358 -1.945 1.00 91.81 70 TYR A O 1
ATOM 521 N N . GLY A 1 71 ? -7.614 -0.158 -0.927 1.00 92.00 71 GLY A N 1
ATOM 522 C CA . GLY A 1 71 ? -8.351 -0.469 -2.152 1.00 92.00 71 GLY A CA 1
ATOM 523 C C . GLY A 1 71 ? -8.330 0.646 -3.195 1.00 92.00 71 GLY A C 1
ATOM 524 O O . GLY A 1 71 ? -8.104 0.383 -4.379 1.00 92.00 71 GLY A O 1
ATOM 525 N N . ARG A 1 72 ? -8.504 1.907 -2.777 1.00 92.88 72 ARG A N 1
ATOM 526 C CA . ARG A 1 72 ? -8.413 3.057 -3.692 1.00 92.88 72 ARG A CA 1
ATOM 527 C C . ARG A 1 72 ? -7.006 3.213 -4.274 1.00 92.88 72 ARG A C 1
ATOM 529 O O . ARG A 1 72 ? -6.881 3.420 -5.482 1.00 92.88 72 ARG A O 1
ATOM 536 N N . LYS A 1 73 ? -5.964 3.084 -3.445 1.00 92.75 73 LYS A N 1
ATOM 537 C CA . LYS A 1 73 ? -4.557 3.246 -3.861 1.00 92.75 73 LYS A CA 1
ATOM 538 C C . LYS A 1 73 ? -4.111 2.131 -4.816 1.00 92.75 73 LYS A C 1
ATOM 540 O O . LYS A 1 73 ? -3.505 2.419 -5.850 1.00 92.75 73 LYS A O 1
ATOM 545 N N . VAL A 1 74 ? -4.482 0.877 -4.541 1.00 91.62 74 VAL A N 1
ATOM 546 C CA . VAL A 1 74 ? -4.191 -0.265 -5.428 1.00 91.62 74 VAL A CA 1
ATOM 547 C C . VAL A 1 74 ? -4.921 -0.117 -6.764 1.00 91.62 74 VAL A C 1
ATOM 549 O O . VAL A 1 74 ? -4.316 -0.288 -7.819 1.00 91.62 74 VAL A O 1
ATOM 552 N N . ARG A 1 75 ? -6.192 0.302 -6.761 1.00 90.50 75 ARG A N 1
ATOM 553 C CA . ARG A 1 75 ? -6.939 0.536 -8.007 1.00 90.50 75 ARG A CA 1
ATOM 554 C C . ARG A 1 75 ? -6.377 1.692 -8.833 1.00 90.50 75 ARG A C 1
ATOM 556 O O . ARG A 1 75 ? -6.448 1.658 -10.060 1.00 90.50 75 ARG A O 1
ATOM 563 N N . ALA A 1 76 ? -5.854 2.733 -8.189 1.00 90.38 76 ALA A N 1
ATOM 564 C CA . ALA A 1 76 ? -5.138 3.801 -8.881 1.00 90.38 76 ALA A CA 1
ATOM 565 C C . ALA A 1 76 ? -3.850 3.276 -9.541 1.00 90.38 76 ALA A C 1
ATOM 567 O O . ALA A 1 76 ? -3.638 3.545 -10.719 1.00 90.38 76 ALA A O 1
ATOM 568 N N . ASN A 1 77 ? -3.068 2.454 -8.829 1.00 89.94 77 ASN A N 1
ATOM 569 C CA . ASN A 1 77 ? -1.881 1.789 -9.377 1.00 89.94 77 ASN A CA 1
ATOM 570 C C . ASN A 1 77 ? -2.227 0.905 -10.577 1.00 89.94 77 ASN A C 1
ATOM 572 O O . ASN A 1 77 ? -1.650 1.074 -11.643 1.00 89.94 77 ASN A O 1
ATOM 576 N N . ARG A 1 78 ? -3.220 0.022 -10.439 1.00 87.62 78 ARG A N 1
ATOM 577 C CA . ARG A 1 78 ? -3.667 -0.857 -11.526 1.00 87.62 78 ARG A CA 1
ATOM 578 C C . ARG A 1 78 ? -4.067 -0.066 -12.773 1.00 87.62 78 ARG A C 1
ATOM 580 O O . ARG A 1 78 ? -3.631 -0.393 -13.867 1.00 87.62 78 ARG A O 1
ATOM 587 N N . ARG A 1 79 ? -4.864 0.997 -12.612 1.00 88.75 79 ARG A N 1
ATOM 588 C CA . ARG A 1 79 ? -5.282 1.862 -13.732 1.00 88.75 79 ARG A CA 1
ATOM 589 C C . ARG A 1 79 ? -4.116 2.576 -14.409 1.00 88.75 79 ARG A C 1
ATOM 591 O O . ARG A 1 79 ? -4.223 2.880 -15.588 1.00 88.75 79 ARG A O 1
ATOM 598 N N . ARG A 1 80 ? -3.052 2.885 -13.668 1.00 85.25 80 ARG A N 1
ATOM 599 C CA . ARG A 1 80 ? -1.852 3.535 -14.198 1.00 85.25 80 ARG A CA 1
ATOM 600 C C . ARG A 1 80 ? -0.930 2.544 -14.895 1.00 85.25 80 ARG A C 1
ATOM 602 O O . ARG A 1 80 ? -0.448 2.861 -15.964 1.00 85.25 80 ARG A O 1
ATOM 609 N N . LEU A 1 81 ? -0.725 1.360 -14.322 1.00 79.38 81 LEU A N 1
ATOM 610 C CA . LEU A 1 81 ? 0.104 0.314 -14.927 1.00 79.38 81 LEU A CA 1
ATOM 611 C C . LEU A 1 81 ? -0.526 -0.291 -16.186 1.00 79.38 81 LEU A C 1
ATOM 613 O O . LEU A 1 81 ? 0.204 -0.794 -17.029 1.00 79.38 81 LEU A O 1
ATOM 617 N N . ALA A 1 82 ? -1.853 -0.223 -16.312 1.00 78.94 82 ALA A N 1
ATOM 618 C CA . ALA A 1 82 ? -2.572 -0.592 -17.529 1.00 78.94 82 ALA A CA 1
ATOM 619 C C . ALA A 1 82 ? -2.481 0.464 -18.652 1.00 78.94 82 ALA A C 1
ATOM 621 O O . ALA A 1 82 ? -3.004 0.220 -19.735 1.00 78.94 82 ALA A O 1
ATOM 622 N N . ARG A 1 83 ? -1.891 1.636 -18.383 1.00 74.44 83 ARG A N 1
ATOM 623 C CA . ARG A 1 83 ? -1.546 2.648 -19.390 1.00 74.44 83 ARG A CA 1
ATOM 624 C C . ARG A 1 83 ? -0.070 2.518 -19.754 1.00 74.44 83 ARG A C 1
ATOM 626 O O . ARG A 1 83 ? 0.228 2.806 -20.925 1.00 74.44 83 ARG A O 1
#

Radius of gyration: 15.11 Å; Cα contacts (8 Å, |Δi|>4): 36; chains: 1; bounding box: 28×21×42 Å

Foldseek 3Di:
DDPVVLVVLVVLLVVLLVVCVVVVPPCNVVVVVVVVVLVVVLVVVLVVLCVVCVVVVNNVPSVVVNVVSSVVSSVVSNVVSVD

Mean predicted aligned error: 4.27 Å

pLDDT: mean 88.76, std 6.68, range [67.12, 97.44]

Sequence (83 aa):
MSMARLGLDSQVVIAERMSRLARGDFAAGVEAVRMVTEKTITLGEVNARLVSAATNGRLDKVGPEIVALYGRKVRANRRRLAR

Solvent-accessible surface area (backbone atoms only — not comparable to full-atom values): 4659 Å² total; per-residue (Å²): 126,55,69,69,58,43,52,54,48,46,51,53,44,51,51,52,52,53,52,40,56,77,69,66,46,75,65,52,60,62,50,49,54,52,51,51,53,53,49,55,52,50,51,52,56,48,50,53,51,51,52,55,21,52,79,66,76,36,60,91,66,45,58,67,58,50,50,44,50,52,42,52,55,44,52,51,49,40,62,53,74,75,103

Organism: NCBI:txid1745854